Protein AF-A0A1C5HS13-F1 (afdb_monomer)

Sequence (72 aa):
MANAGPGTNGSQFFITVAPTPHLNNRHTIFGQVADEESAKVVDSIANTPTGPSDRPLQDVVIERVEIERVPA

Secondary structure (DSSP, 8-state):
---SSTT---S-----SS--GGGTTTS-------SHHHHHHHHHHHTS-B-GGG-BSS--------------

Organism: NCBI:txid47864

Mean predicted aligned error: 2.95 Å

InterPro domains:
  IPR002130 Cyclophilin-type peptidyl-prolyl cis-trans isomerase domain [PF00160] (1-66)
  IPR002130 Cyclophilin-type peptidyl-prolyl cis-trans isomerase domain [PS50072] (1-67)
  IPR029000 Cyclophilin-like domain superfamily [G3DSA:2.40.100.10] (1-71)
  IPR029000 Cyclophilin-like domain superfamily [SSF50891] (1-66)
  IPR044666 Cyclophilin-type peptidyl-prolyl cis-trans isomerase, cyclophilin A-like [PTHR45625] (1-67)

Solvent-accessible surface area (backbone atoms only — not comparable to full-atom values): 5147 Å² total; per-residue (Å²): 63,43,60,90,53,92,93,46,71,69,89,51,67,78,81,81,92,62,95,60,76,91,44,63,97,74,40,62,81,88,79,75,79,89,47,71,70,56,43,52,52,52,53,53,61,75,69,50,65,57,48,81,92,74,38,56,73,61,89,85,76,88,88,79,87,85,86,82,86,75,82,132

Structure (mmCIF, N/CA/C/O backbone):
data_AF-A0A1C5HS13-F1
#
_entry.id   AF-A0A1C5HS13-F1
#
loop_
_atom_site.group_PDB
_atom_site.id
_atom_site.type_symbol
_atom_site.label_atom_id
_atom_site.label_alt_id
_atom_site.label_comp_id
_atom_site.label_asym_id
_atom_site.label_entity_id
_atom_site.label_seq_id
_atom_site.pdbx_PDB_ins_code
_atom_site.Cartn_x
_atom_site.Cartn_y
_atom_site.Cartn_z
_atom_site.occupancy
_atom_site.B_iso_or_equiv
_atom_site.auth_seq_id
_atom_site.auth_comp_id
_atom_site.auth_asym_id
_atom_site.auth_atom_id
_atom_site.pdbx_PDB_model_num
ATOM 1 N N . MET A 1 1 ? 7.484 -3.262 -3.530 1.00 97.31 1 MET A N 1
ATOM 2 C CA . MET A 1 1 ? 7.432 -4.567 -2.826 1.00 97.31 1 MET A CA 1
ATOM 3 C C . MET A 1 1 ? 7.998 -4.415 -1.427 1.00 97.31 1 MET A C 1
ATOM 5 O O . MET A 1 1 ? 9.116 -3.921 -1.307 1.00 97.31 1 MET A O 1
ATOM 9 N N . ALA A 1 2 ? 7.253 -4.800 -0.390 1.00 97.56 2 ALA A N 1
ATOM 10 C CA . ALA A 1 2 ? 7.782 -4.854 0.975 1.00 97.56 2 ALA A CA 1
ATOM 11 C C . ALA A 1 2 ? 8.698 -6.078 1.129 1.00 97.56 2 ALA A C 1
ATOM 13 O O . ALA A 1 2 ? 8.465 -7.118 0.512 1.00 97.56 2 ALA A O 1
ATOM 14 N N . ASN A 1 3 ? 9.769 -5.931 1.908 1.00 97.81 3 ASN A N 1
ATOM 15 C CA . ASN A 1 3 ? 10.760 -6.979 2.139 1.00 97.81 3 ASN A CA 1
ATOM 16 C C . ASN A 1 3 ? 11.529 -6.729 3.448 1.00 97.81 3 ASN A C 1
ATOM 18 O O . ASN A 1 3 ? 11.465 -5.635 4.009 1.00 97.81 3 ASN A O 1
ATOM 22 N N . ALA A 1 4 ? 12.270 -7.740 3.906 1.00 97.00 4 ALA A N 1
ATOM 23 C CA . ALA A 1 4 ? 13.168 -7.676 5.062 1.00 97.00 4 ALA A CA 1
ATOM 24 C C . ALA A 1 4 ? 14.650 -7.521 4.649 1.00 97.00 4 ALA A C 1
ATOM 26 O O . ALA A 1 4 ? 15.554 -7.780 5.442 1.00 97.00 4 ALA A O 1
ATOM 27 N N . GLY A 1 5 ? 14.913 -7.122 3.399 1.00 95.38 5 GLY A N 1
ATOM 28 C CA . GLY A 1 5 ? 16.247 -7.061 2.801 1.00 95.38 5 GLY A CA 1
ATOM 29 C C . GLY A 1 5 ? 16.327 -7.713 1.412 1.00 95.38 5 GLY A C 1
ATOM 30 O O . GLY A 1 5 ? 15.341 -8.285 0.928 1.00 95.38 5 GLY A O 1
ATOM 31 N N . PRO A 1 6 ? 17.496 -7.634 0.746 1.00 95.88 6 PRO A N 1
ATOM 32 C CA . PRO A 1 6 ? 17.684 -8.177 -0.599 1.00 95.88 6 PRO A CA 1
ATOM 33 C C . PRO A 1 6 ? 17.290 -9.657 -0.693 1.00 95.88 6 PRO A C 1
ATOM 35 O O . PRO A 1 6 ? 17.659 -10.457 0.159 1.00 95.88 6 PRO A O 1
ATOM 38 N N . GLY A 1 7 ? 16.533 -10.022 -1.730 1.00 94.75 7 GLY A N 1
ATOM 39 C CA . GLY A 1 7 ? 16.122 -11.411 -1.977 1.00 94.75 7 GLY A CA 1
ATOM 40 C C . GLY A 1 7 ? 14.970 -11.933 -1.108 1.00 94.75 7 GLY A C 1
ATOM 41 O O . GLY A 1 7 ? 14.651 -13.112 -1.201 1.00 94.75 7 GLY A O 1
ATOM 42 N N . THR A 1 8 ? 14.318 -11.087 -0.301 1.00 97.94 8 THR A N 1
ATOM 43 C CA . THR A 1 8 ? 13.222 -11.499 0.609 1.00 97.94 8 THR A CA 1
ATOM 44 C C . THR A 1 8 ? 11.838 -10.984 0.193 1.00 97.94 8 THR A C 1
ATOM 46 O O . THR A 1 8 ? 10.937 -10.851 1.018 1.00 97.94 8 THR A O 1
ATOM 49 N N . ASN A 1 9 ? 11.648 -10.661 -1.091 1.00 96.88 9 ASN A N 1
ATOM 50 C CA . ASN A 1 9 ? 10.334 -10.266 -1.601 1.00 96.88 9 ASN A CA 1
ATOM 51 C C . ASN A 1 9 ? 9.349 -11.446 -1.487 1.00 96.88 9 ASN A C 1
ATOM 53 O O . ASN A 1 9 ? 9.610 -12.525 -2.016 1.00 96.88 9 ASN A O 1
ATOM 57 N N . GLY A 1 10 ? 8.217 -11.219 -0.821 1.00 96.31 10 GLY A N 1
ATOM 58 C CA . GLY A 1 10 ? 7.076 -12.137 -0.773 1.00 96.31 10 GLY A CA 1
ATOM 59 C C . GLY A 1 10 ? 5.874 -11.565 -1.527 1.00 96.31 10 GLY A C 1
ATOM 60 O O . GLY A 1 10 ? 6.032 -10.910 -2.553 1.00 96.31 10 GLY A O 1
ATOM 61 N N . SER A 1 11 ? 4.669 -11.765 -0.991 1.00 97.31 11 SER A N 1
ATOM 62 C CA . SER A 1 11 ? 3.431 -11.182 -1.532 1.00 97.31 11 SER A CA 1
ATOM 63 C C . SER A 1 11 ? 3.098 -9.793 -0.974 1.00 97.31 11 SER A C 1
ATOM 65 O O . SER A 1 11 ? 2.186 -9.140 -1.472 1.00 97.31 11 SER A O 1
ATOM 67 N N . GLN A 1 12 ? 3.813 -9.326 0.055 1.00 98.25 12 GLN A N 1
ATOM 68 C CA . GLN A 1 12 ? 3.546 -8.028 0.669 1.00 98.25 12 GLN A CA 1
ATOM 69 C C . GLN A 1 12 ? 3.955 -6.881 -0.264 1.00 98.25 12 GLN A C 1
ATOM 71 O O . GLN A 1 12 ? 5.100 -6.779 -0.722 1.00 98.25 12 GLN A O 1
ATOM 76 N N . PHE A 1 13 ? 3.024 -5.967 -0.503 1.00 98.19 13 PHE A N 1
ATOM 77 C CA . PHE A 1 13 ? 3.247 -4.741 -1.259 1.00 98.19 13 PHE A CA 1
ATOM 78 C C . PHE A 1 13 ? 2.745 -3.528 -0.473 1.00 98.19 13 PHE A C 1
ATOM 80 O O . PHE A 1 13 ? 2.082 -3.663 0.551 1.00 98.19 13 PHE A O 1
ATOM 87 N N . PHE A 1 14 ? 3.112 -2.341 -0.944 1.00 98.19 14 PHE A N 1
ATOM 88 C CA . PHE A 1 14 ? 2.669 -1.062 -0.400 1.00 98.19 14 PHE A CA 1
ATOM 89 C C . PHE A 1 14 ? 2.500 -0.063 -1.545 1.00 98.19 14 PHE A C 1
ATOM 91 O O . PHE A 1 14 ? 3.123 -0.223 -2.599 1.00 98.19 14 PHE A O 1
ATOM 98 N N . ILE A 1 15 ? 1.682 0.962 -1.315 1.00 98.19 15 ILE A N 1
ATOM 99 C CA . ILE A 1 15 ? 1.476 2.094 -2.220 1.00 98.19 15 ILE A CA 1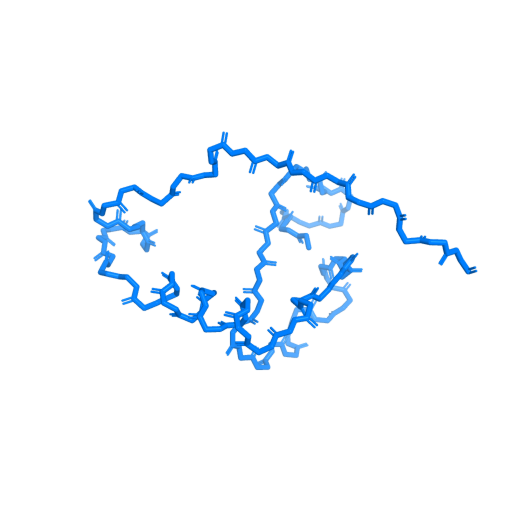
ATOM 100 C C . ILE A 1 15 ? 2.011 3.338 -1.509 1.00 98.19 15 ILE A C 1
ATOM 102 O O . ILE A 1 15 ? 1.727 3.555 -0.334 1.00 98.19 15 ILE A O 1
ATOM 106 N N . THR A 1 16 ? 2.833 4.132 -2.190 1.00 98.12 16 THR A N 1
ATOM 107 C CA . THR A 1 16 ? 3.365 5.384 -1.638 1.00 98.12 16 THR A CA 1
ATOM 108 C C . THR A 1 16 ? 2.336 6.502 -1.782 1.00 98.12 16 THR A C 1
ATOM 110 O O . THR A 1 16 ? 1.875 6.744 -2.894 1.00 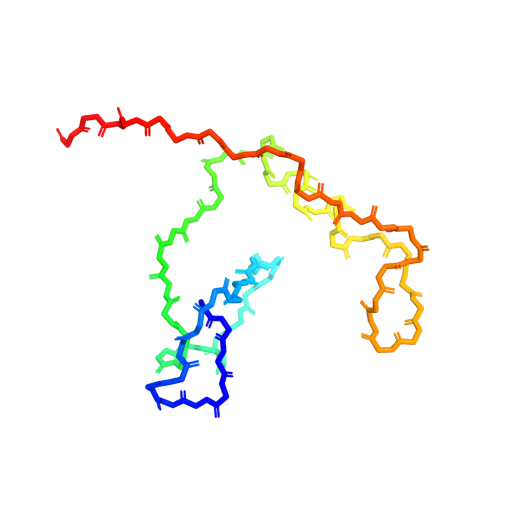98.12 16 THR A O 1
ATOM 113 N N . VAL A 1 17 ? 2.043 7.224 -0.698 1.00 97.50 17 VAL A N 1
ATOM 114 C CA . VAL A 1 17 ? 1.157 8.414 -0.695 1.00 97.50 17 VAL A CA 1
ATOM 115 C C . VAL A 1 17 ? 1.921 9.743 -0.602 1.00 97.50 17 VAL A C 1
ATOM 117 O O . VAL A 1 17 ? 1.340 10.819 -0.580 1.00 97.50 17 VAL A O 1
ATOM 120 N N . ALA A 1 18 ? 3.252 9.677 -0.546 1.00 96.75 18 ALA A N 1
ATOM 121 C CA . ALA A 1 18 ? 4.155 10.823 -0.566 1.00 96.75 18 ALA A CA 1
ATOM 122 C C . ALA A 1 18 ? 5.518 10.398 -1.147 1.00 96.75 18 ALA A C 1
ATOM 124 O O . ALA A 1 18 ? 5.811 9.199 -1.189 1.00 96.75 18 ALA A O 1
ATOM 125 N N . PRO A 1 19 ? 6.384 11.337 -1.574 1.00 97.56 19 PRO A N 1
ATOM 126 C CA . PRO A 1 19 ? 7.735 11.004 -2.020 1.00 97.56 19 PRO A CA 1
ATOM 127 C C . PRO A 1 19 ? 8.566 10.316 -0.922 1.00 97.56 19 PRO A C 1
ATOM 129 O O . PRO A 1 19 ? 8.816 10.889 0.138 1.00 97.56 19 PRO A O 1
ATOM 132 N N . THR A 1 20 ? 9.059 9.104 -1.193 1.00 97.69 20 THR A N 1
ATOM 133 C CA . THR A 1 20 ? 9.864 8.298 -0.251 1.00 97.69 20 THR A CA 1
ATOM 134 C C . THR A 1 20 ? 11.251 7.949 -0.820 1.00 97.69 20 THR A C 1
ATOM 136 O O . THR A 1 20 ? 11.547 6.775 -1.058 1.00 97.69 20 THR A O 1
ATOM 139 N N . PRO A 1 21 ? 12.147 8.931 -1.047 1.00 97.62 21 PRO A N 1
ATOM 140 C CA . PRO A 1 21 ? 13.421 8.706 -1.746 1.00 97.62 21 PRO A CA 1
ATOM 141 C C . PRO A 1 21 ? 14.366 7.719 -1.040 1.00 97.62 21 PRO A C 1
ATOM 143 O O . PRO A 1 21 ? 15.198 7.086 -1.682 1.00 97.62 21 PRO A O 1
ATOM 146 N N . HIS A 1 22 ? 14.221 7.537 0.273 1.00 97.38 22 HIS A N 1
ATOM 147 C CA . HIS A 1 22 ? 15.011 6.588 1.064 1.00 97.38 22 HIS A CA 1
ATOM 148 C C . HIS A 1 22 ? 14.685 5.106 0.773 1.00 97.38 22 HIS A C 1
ATOM 150 O O . HIS A 1 22 ? 15.430 4.223 1.202 1.00 97.38 22 HIS A O 1
ATOM 156 N N . LEU A 1 23 ? 13.592 4.822 0.051 1.00 97.69 23 LEU A N 1
ATOM 157 C CA . LEU A 1 23 ? 13.203 3.472 -0.385 1.00 97.69 23 LEU A CA 1
ATOM 158 C C . LEU A 1 23 ? 13.780 3.094 -1.761 1.00 97.69 23 LEU A C 1
ATOM 160 O O . LEU A 1 23 ? 13.717 1.924 -2.156 1.00 97.69 23 LEU A O 1
ATOM 164 N N . ASN A 1 24 ? 14.362 4.060 -2.481 1.00 96.69 24 ASN A N 1
ATOM 165 C CA . ASN A 1 24 ? 14.931 3.850 -3.811 1.00 96.69 24 ASN A CA 1
ATOM 166 C C . ASN A 1 24 ? 16.018 2.769 -3.779 1.00 96.69 24 ASN A C 1
ATOM 168 O O . ASN A 1 24 ? 16.833 2.716 -2.859 1.00 96.69 24 ASN A O 1
ATOM 172 N N . ASN A 1 25 ? 16.031 1.902 -4.796 1.00 96.00 25 ASN A N 1
ATOM 173 C CA . ASN A 1 25 ? 16.946 0.757 -4.925 1.00 96.00 25 ASN A CA 1
ATOM 174 C C . ASN A 1 25 ? 16.862 -0.291 -3.792 1.00 96.00 25 ASN A C 1
ATOM 176 O O . ASN A 1 25 ? 17.678 -1.209 -3.754 1.00 96.00 25 ASN A O 1
ATOM 180 N N . ARG A 1 26 ? 15.880 -0.192 -2.883 1.00 96.94 26 ARG A N 1
ATOM 181 C CA . ARG A 1 26 ? 15.649 -1.163 -1.792 1.00 96.94 26 ARG A CA 1
ATOM 182 C C . ARG A 1 26 ? 14.360 -1.962 -1.967 1.00 96.94 26 ARG A C 1
ATOM 184 O O . ARG A 1 26 ? 14.278 -3.115 -1.547 1.00 96.94 26 ARG A O 1
ATOM 191 N N . HIS A 1 27 ? 13.366 -1.360 -2.612 1.00 98.12 27 HIS A N 1
ATOM 192 C CA . HIS A 1 27 ? 12.060 -1.960 -2.851 1.00 98.12 27 HIS A CA 1
ATOM 193 C C . HIS A 1 27 ? 11.737 -1.923 -4.341 1.00 98.12 27 HIS A C 1
ATOM 195 O O . HIS A 1 27 ? 11.728 -0.859 -4.954 1.00 98.12 27 HIS A O 1
ATOM 201 N N . THR A 1 28 ? 11.456 -3.085 -4.931 1.00 97.38 28 THR A N 1
ATOM 202 C CA . THR A 1 28 ? 11.077 -3.178 -6.345 1.00 97.38 28 THR A CA 1
ATOM 203 C C . THR A 1 28 ? 9.769 -2.427 -6.591 1.00 97.38 28 THR A C 1
ATOM 205 O O . THR A 1 28 ? 8.756 -2.724 -5.946 1.00 97.38 28 THR A O 1
ATOM 208 N N . ILE A 1 29 ? 9.797 -1.480 -7.528 1.00 97.81 29 ILE A N 1
ATOM 209 C CA . ILE A 1 29 ? 8.617 -0.802 -8.074 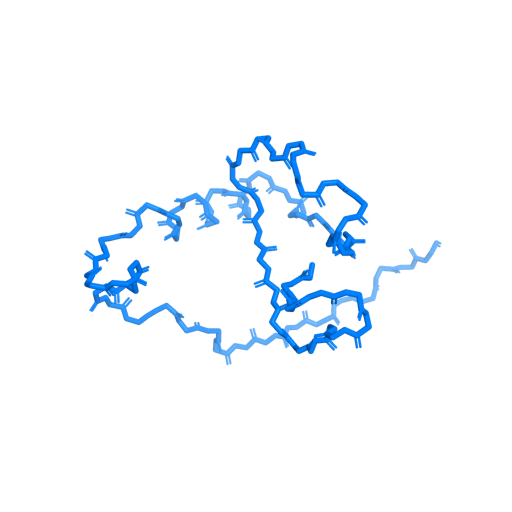1.00 97.81 29 ILE A CA 1
ATOM 210 C C . ILE A 1 29 ? 8.108 -1.657 -9.237 1.00 97.81 29 ILE A C 1
ATOM 212 O O . ILE A 1 29 ? 8.885 -1.989 -10.128 1.00 97.81 29 ILE A O 1
ATOM 216 N N . PHE A 1 30 ? 6.833 -2.052 -9.204 1.00 96.25 30 PHE A N 1
ATOM 217 C CA . PHE A 1 30 ? 6.230 -2.935 -10.217 1.00 96.25 30 PHE A CA 1
ATOM 218 C C . PHE A 1 30 ? 4.970 -2.350 -10.872 1.00 96.25 30 PHE A C 1
ATOM 220 O O . PHE A 1 30 ? 4.373 -2.992 -11.729 1.00 96.25 30 PHE A O 1
ATOM 227 N N . GLY A 1 31 ? 4.559 -1.147 -10.474 1.00 96.12 31 GLY A N 1
ATOM 228 C CA . GLY A 1 31 ? 3.370 -0.488 -10.995 1.00 96.12 31 GLY A CA 1
ATOM 229 C C . GLY A 1 31 ? 3.139 0.864 -10.333 1.00 96.12 31 GLY A C 1
ATOM 230 O O . GLY A 1 31 ? 3.886 1.269 -9.439 1.00 96.12 31 GLY A O 1
ATOM 231 N N . GLN A 1 32 ? 2.086 1.535 -10.782 1.00 96.81 32 GLN A N 1
ATOM 232 C CA . GLN A 1 32 ? 1.586 2.793 -10.238 1.00 96.81 32 GLN A CA 1
ATOM 233 C C . GLN A 1 32 ? 0.057 2.744 -10.186 1.00 96.81 32 GLN A C 1
ATOM 235 O O . GLN A 1 32 ? -0.562 1.957 -10.903 1.00 96.81 32 GLN A O 1
ATOM 240 N N . VAL A 1 33 ? -0.546 3.586 -9.348 1.00 97.38 33 VAL A N 1
ATOM 241 C CA . VAL A 1 33 ? -2.000 3.794 -9.352 1.00 97.38 33 VAL A CA 1
ATOM 242 C C . VAL A 1 33 ? -2.405 4.376 -10.712 1.00 97.38 33 VAL A C 1
ATOM 244 O O . VAL A 1 33 ? -1.701 5.237 -11.239 1.00 97.38 33 VAL A O 1
ATOM 247 N N . ALA A 1 34 ? -3.484 3.858 -11.303 1.00 93.81 34 ALA A N 1
ATOM 248 C CA . ALA A 1 34 ? -3.810 4.091 -12.711 1.00 93.81 34 ALA A CA 1
ATOM 249 C C . ALA A 1 34 ? -4.274 5.527 -13.006 1.00 93.81 34 ALA A C 1
ATOM 251 O O . ALA A 1 34 ? -3.819 6.132 -13.976 1.00 93.81 34 ALA A O 1
ATOM 252 N N . ASP A 1 35 ? -5.153 6.070 -12.165 1.00 95.50 35 ASP A N 1
ATOM 253 C CA . ASP A 1 35 ? -5.834 7.346 -12.384 1.00 95.50 35 ASP A CA 1
ATOM 254 C C . ASP A 1 35 ? -6.131 8.086 -11.066 1.00 95.50 35 ASP A C 1
ATOM 256 O O . ASP A 1 35 ? -5.893 7.587 -9.963 1.00 95.50 35 ASP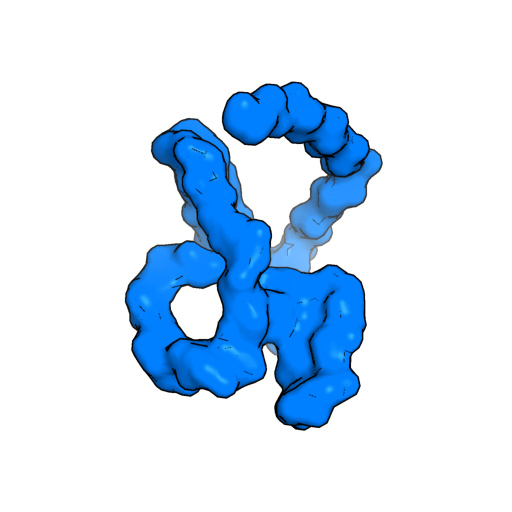 A O 1
ATOM 260 N N . GLU A 1 36 ? -6.624 9.321 -11.188 1.00 97.31 36 GLU A N 1
ATOM 261 C CA . GLU A 1 36 ? -6.915 10.203 -10.052 1.00 97.31 36 GLU A CA 1
ATOM 262 C C . GLU A 1 36 ? -8.066 9.683 -9.176 1.00 97.31 36 GLU A C 1
ATOM 264 O O . GLU A 1 36 ? -8.072 9.897 -7.964 1.00 97.31 36 GLU A O 1
ATOM 269 N N . GLU A 1 37 ? -9.042 8.990 -9.764 1.00 97.69 37 GLU A N 1
ATOM 270 C CA . GLU A 1 37 ? -10.148 8.393 -9.010 1.00 97.69 37 GLU A CA 1
ATOM 271 C C . GLU A 1 37 ? -9.631 7.272 -8.102 1.00 97.69 37 GLU A C 1
ATOM 273 O O . GLU A 1 37 ? -9.887 7.272 -6.896 1.00 97.69 37 GLU A O 1
ATOM 278 N N . SER A 1 38 ? -8.796 6.392 -8.649 1.00 97.50 38 SER A N 1
ATOM 279 C CA . SER A 1 38 ? -8.103 5.345 -7.903 1.00 97.50 38 SER A CA 1
ATOM 280 C C . SER A 1 38 ? -7.165 5.925 -6.840 1.00 97.50 38 SER A C 1
ATOM 282 O O . SER A 1 38 ? -7.066 5.382 -5.738 1.00 97.50 38 SER A O 1
ATOM 284 N N . ALA A 1 39 ? -6.499 7.050 -7.125 1.00 97.69 39 ALA A N 1
ATOM 285 C CA . ALA A 1 39 ? -5.649 7.736 -6.152 1.00 97.69 39 ALA A CA 1
ATOM 286 C C . ALA A 1 39 ? -6.454 8.251 -4.947 1.00 97.69 39 ALA A C 1
ATOM 288 O O . ALA A 1 39 ? -6.035 8.045 -3.811 1.00 97.69 39 ALA A O 1
ATOM 289 N N . LYS A 1 40 ? -7.654 8.809 -5.165 1.00 98.25 40 LYS A N 1
ATOM 290 C CA . LYS A 1 40 ? -8.553 9.237 -4.074 1.00 98.25 40 LYS A CA 1
ATOM 291 C C . LYS A 1 40 ? -8.964 8.076 -3.168 1.00 98.25 40 LYS A C 1
ATOM 293 O O . LYS A 1 40 ? -9.088 8.263 -1.958 1.00 98.25 40 LYS A O 1
ATOM 298 N N . VAL A 1 41 ? -9.151 6.876 -3.722 1.00 98.00 41 VAL A N 1
ATOM 299 C CA . VAL A 1 41 ? -9.425 5.668 -2.924 1.00 98.00 41 VAL A CA 1
ATOM 300 C C . VAL A 1 41 ? -8.218 5.307 -2.056 1.00 98.00 41 VAL A C 1
ATOM 302 O O . VAL A 1 41 ? -8.379 5.060 -0.860 1.00 98.00 41 VAL A O 1
ATOM 305 N N . VAL A 1 42 ? -7.006 5.328 -2.620 1.00 98.25 42 VAL A N 1
ATOM 306 C CA . VAL A 1 42 ? -5.764 5.098 -1.861 1.00 98.25 42 VAL A CA 1
ATOM 307 C C . VAL A 1 42 ? -5.607 6.126 -0.738 1.00 98.25 42 VAL A C 1
ATOM 309 O O . VAL A 1 42 ? -5.329 5.738 0.397 1.00 98.25 42 VAL A O 1
ATOM 312 N N . ASP A 1 43 ? -5.848 7.407 -1.020 1.00 98.06 43 ASP A N 1
ATOM 313 C CA . ASP A 1 43 ? -5.789 8.477 -0.020 1.00 98.06 43 ASP A CA 1
ATOM 314 C C . ASP A 1 43 ? -6.829 8.270 1.086 1.00 98.06 43 ASP A C 1
ATOM 316 O O . ASP A 1 43 ? -6.528 8.442 2.268 1.00 98.06 43 ASP A O 1
ATOM 320 N N . SER A 1 44 ? -8.046 7.846 0.737 1.00 98.00 44 SER A N 1
ATOM 321 C CA . SER A 1 44 ? -9.075 7.523 1.727 1.00 98.00 44 SER A CA 1
ATOM 322 C C . SER A 1 44 ? -8.640 6.378 2.644 1.00 98.00 44 SER A C 1
ATOM 324 O O . SER A 1 44 ? -8.857 6.462 3.852 1.00 98.00 44 SER A O 1
ATOM 326 N N . ILE A 1 45 ? -8.025 5.322 2.100 1.00 98.12 45 ILE A N 1
ATOM 327 C CA . ILE A 1 45 ? -7.512 4.187 2.885 1.00 98.12 45 ILE A CA 1
ATOM 328 C C . ILE A 1 45 ? -6.376 4.646 3.811 1.00 98.12 45 ILE A C 1
ATOM 330 O O . ILE A 1 45 ? -6.369 4.302 4.995 1.00 98.12 45 ILE A O 1
ATOM 334 N N . ALA A 1 46 ? -5.446 5.453 3.294 1.00 97.75 46 ALA A N 1
ATOM 335 C CA . ALA A 1 46 ? -4.293 5.954 4.041 1.00 97.75 46 ALA A CA 1
ATOM 336 C C . ALA A 1 46 ? -4.671 6.861 5.225 1.00 97.75 46 ALA A C 1
ATOM 338 O O . ALA A 1 46 ? -3.910 6.956 6.183 1.00 97.75 46 ALA A O 1
ATOM 339 N N . ASN A 1 47 ? -5.845 7.498 5.177 1.00 97.44 47 ASN A N 1
ATOM 340 C CA . ASN A 1 47 ? -6.362 8.367 6.239 1.00 97.44 47 ASN A CA 1
ATOM 341 C C . ASN A 1 47 ? -7.373 7.670 7.172 1.00 97.44 47 ASN A C 1
ATOM 343 O O . ASN A 1 47 ? -8.035 8.338 7.972 1.00 97.44 47 ASN A O 1
ATOM 347 N N . THR A 1 48 ? -7.530 6.344 7.086 1.00 98.06 48 THR A N 1
ATOM 348 C CA . THR A 1 48 ? -8.409 5.610 8.010 1.00 98.06 48 THR A CA 1
ATOM 349 C C . THR A 1 48 ? -7.894 5.687 9.455 1.00 98.06 48 THR A C 1
ATOM 351 O O . THR A 1 48 ? -6.683 5.682 9.679 1.00 98.06 48 THR A O 1
ATOM 354 N N . PRO A 1 49 ? -8.779 5.742 10.470 1.00 98.44 49 PRO A N 1
ATOM 355 C CA . PRO A 1 49 ? -8.356 5.692 11.865 1.00 98.44 49 PRO A CA 1
ATOM 356 C C . PRO A 1 49 ? -7.579 4.409 12.173 1.00 98.44 49 PRO A C 1
ATOM 358 O O . PRO A 1 49 ? -8.067 3.306 11.909 1.00 98.44 49 PRO A O 1
ATOM 361 N N . THR A 1 50 ? -6.401 4.548 12.778 1.00 98.44 50 THR A N 1
ATOM 362 C CA . THR A 1 50 ? -5.529 3.432 13.155 1.00 98.44 50 THR A CA 1
ATOM 363 C C . THR A 1 50 ? -5.461 3.239 14.670 1.00 98.44 50 THR A C 1
ATOM 365 O O . THR A 1 50 ? -5.667 4.160 15.462 1.00 98.44 50 THR A O 1
ATOM 368 N N . GLY A 1 51 ? -5.213 1.998 15.076 1.00 97.75 51 GLY A N 1
ATOM 369 C CA . GLY A 1 51 ? -4.916 1.596 16.445 1.00 97.75 51 GLY A CA 1
ATOM 370 C C . GLY A 1 51 ? -3.424 1.296 16.642 1.00 97.75 51 GLY A C 1
ATOM 371 O O . GLY A 1 51 ? -2.578 1.794 15.898 1.00 97.75 51 GLY A O 1
ATOM 372 N N . PRO A 1 52 ? -3.073 0.465 17.640 1.00 97.88 52 PRO A N 1
ATOM 373 C CA . PRO A 1 52 ? -1.692 0.054 17.879 1.00 97.88 52 PRO A CA 1
ATOM 374 C C . PRO A 1 52 ? -1.035 -0.571 16.639 1.00 97.88 52 PRO A C 1
ATOM 376 O O . PRO A 1 52 ? -1.679 -1.304 15.887 1.00 97.88 52 PRO A O 1
ATOM 379 N N . SER A 1 53 ? 0.264 -0.310 16.461 1.00 96.50 53 SER A N 1
ATOM 380 C CA . SER A 1 53 ? 1.063 -0.805 15.325 1.00 96.50 53 SER A CA 1
ATOM 381 C C . SER A 1 53 ? 0.547 -0.362 13.949 1.00 96.50 53 SER A C 1
ATOM 383 O O . SER A 1 53 ? 0.705 -1.095 12.975 1.00 96.50 53 SER A O 1
ATOM 385 N N . ASP A 1 54 ? -0.082 0.814 13.883 1.00 96.94 54 ASP A N 1
ATOM 386 C CA . ASP A 1 54 ? -0.609 1.432 12.659 1.00 96.94 54 ASP A CA 1
ATOM 387 C C . ASP A 1 54 ? -1.645 0.572 11.910 1.00 96.94 54 ASP A C 1
ATOM 389 O O . ASP A 1 54 ? -1.893 0.763 10.719 1.00 96.94 54 ASP A O 1
ATOM 393 N N . ARG A 1 55 ? -2.293 -0.379 12.599 1.00 97.62 55 ARG A N 1
ATOM 394 C CA . ARG A 1 55 ? -3.363 -1.195 12.011 1.00 97.62 55 ARG A CA 1
ATOM 395 C C . ARG A 1 55 ? -4.678 -0.399 11.970 1.00 97.62 55 ARG A C 1
ATOM 397 O O . ARG A 1 55 ? -5.051 0.149 13.007 1.00 97.62 55 ARG A O 1
ATOM 404 N N . PRO A 1 56 ? -5.427 -0.377 10.850 1.00 98.25 56 PRO A N 1
ATOM 405 C CA . PRO A 1 56 ? -6.764 0.217 10.803 1.00 98.25 56 PRO A CA 1
ATOM 406 C C . PRO A 1 56 ? -7.702 -0.332 11.890 1.00 98.25 56 PRO A C 1
ATOM 408 O O . PRO A 1 56 ? -7.697 -1.532 12.170 1.00 98.25 56 PRO A O 1
ATOM 411 N N . LEU A 1 57 ? -8.518 0.538 12.496 1.00 98.19 57 LEU A N 1
ATOM 412 C CA . LEU A 1 57 ? -9.526 0.145 13.495 1.00 98.19 57 LEU A CA 1
ATOM 413 C C . LEU A 1 57 ? -10.670 -0.674 12.883 1.00 98.19 57 LEU A C 1
ATOM 415 O O . LEU A 1 57 ? -11.281 -1.491 13.567 1.00 98.19 57 LEU A O 1
ATOM 419 N N . GLN A 1 58 ? -10.968 -0.423 11.610 1.00 97.44 58 GLN A N 1
ATOM 420 C CA . GLN A 1 58 ? -11.917 -1.183 10.804 1.00 97.44 58 GLN A CA 1
ATOM 421 C C . GLN A 1 58 ? -11.134 -1.859 9.682 1.00 97.44 58 GLN A C 1
ATOM 423 O O . GLN A 1 58 ? -10.318 -1.208 9.029 1.00 97.44 58 GLN A O 1
ATOM 428 N N . ASP A 1 59 ? -11.355 -3.157 9.480 1.00 97.00 59 ASP A N 1
ATOM 429 C CA . ASP A 1 59 ? -10.607 -3.919 8.484 1.00 97.00 59 ASP A CA 1
ATOM 430 C C . ASP A 1 59 ? -10.891 -3.392 7.065 1.00 97.00 59 ASP A C 1
ATOM 432 O O . ASP A 1 59 ? -12.038 -3.300 6.631 1.00 97.00 59 ASP A O 1
ATOM 436 N N . VAL A 1 60 ? -9.822 -3.081 6.328 1.00 97.31 60 VAL A N 1
ATOM 437 C CA . VAL A 1 60 ? -9.863 -2.760 4.895 1.00 97.31 60 VAL A CA 1
ATOM 438 C C . VAL A 1 60 ? -9.453 -4.020 4.138 1.00 97.31 60 VAL A C 1
ATOM 440 O O . VAL A 1 60 ? -8.291 -4.426 4.183 1.00 97.31 60 VAL A O 1
ATOM 443 N N . VAL A 1 61 ? -10.415 -4.676 3.487 1.00 97.75 61 VAL A 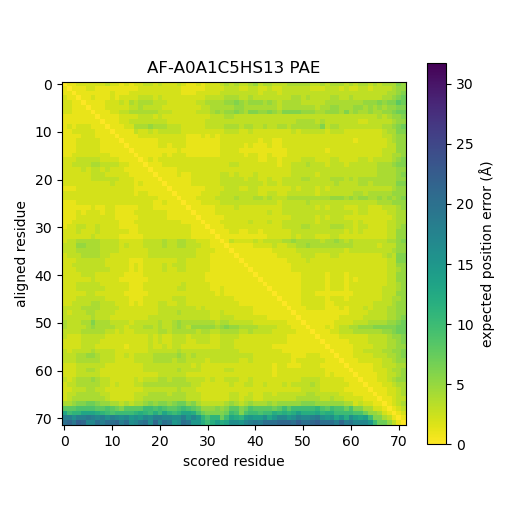N 1
ATOM 444 C CA . VAL A 1 61 ? -10.242 -6.016 2.906 1.00 97.75 61 VAL A CA 1
ATOM 445 C C . VAL A 1 61 ? -10.253 -5.951 1.381 1.00 97.75 61 VAL A C 1
ATOM 447 O O . VAL A 1 61 ? -11.127 -5.332 0.781 1.00 97.75 61 VAL A O 1
ATOM 450 N N . ILE A 1 62 ? -9.296 -6.628 0.740 1.00 97.19 62 ILE A N 1
ATOM 451 C CA . ILE A 1 62 ? -9.344 -6.884 -0.704 1.00 97.19 62 ILE A CA 1
ATOM 452 C C . ILE A 1 62 ? -10.318 -8.042 -0.936 1.00 97.19 62 ILE A C 1
ATOM 454 O O . ILE A 1 62 ? -9.986 -9.194 -0.665 1.00 97.19 62 ILE A O 1
ATOM 458 N N . GLU A 1 63 ? -11.519 -7.744 -1.426 1.00 98.00 63 GLU A N 1
ATOM 459 C CA . GLU A 1 63 ? -12.558 -8.759 -1.660 1.00 98.00 63 GLU A CA 1
ATOM 460 C C . GLU A 1 63 ? -12.367 -9.520 -2.980 1.00 98.00 63 GLU A C 1
ATOM 462 O O . GLU A 1 63 ? -12.682 -10.706 -3.082 1.00 98.00 63 GLU A O 1
ATOM 467 N N . ARG A 1 64 ? -11.845 -8.841 -4.006 1.00 98.00 64 ARG A N 1
ATOM 468 C CA . ARG A 1 64 ? -11.654 -9.384 -5.355 1.00 98.00 64 ARG A CA 1
ATOM 469 C C . ARG A 1 64 ? -10.494 -8.683 -6.052 1.00 98.00 64 ARG A C 1
ATOM 471 O O . ARG A 1 64 ? -10.262 -7.497 -5.846 1.00 98.00 64 ARG A O 1
ATOM 478 N N . VAL A 1 65 ? -9.808 -9.424 -6.921 1.00 97.31 65 VAL A N 1
ATOM 479 C CA . VAL A 1 65 ? -8.824 -8.886 -7.865 1.00 97.31 65 VAL A CA 1
ATOM 480 C C . VAL A 1 65 ? -9.257 -9.265 -9.275 1.00 97.31 65 VAL A C 1
ATOM 482 O O . VAL A 1 65 ? -9.525 -10.435 -9.548 1.00 97.31 65 VAL A O 1
ATOM 485 N N . GLU A 1 66 ? -9.322 -8.279 -10.163 1.00 96.44 66 GLU A N 1
ATOM 486 C CA . GLU A 1 66 ? -9.574 -8.465 -11.589 1.00 96.44 66 GLU A CA 1
ATOM 487 C C . GLU A 1 66 ? -8.358 -7.987 -12.379 1.00 96.44 66 GLU A C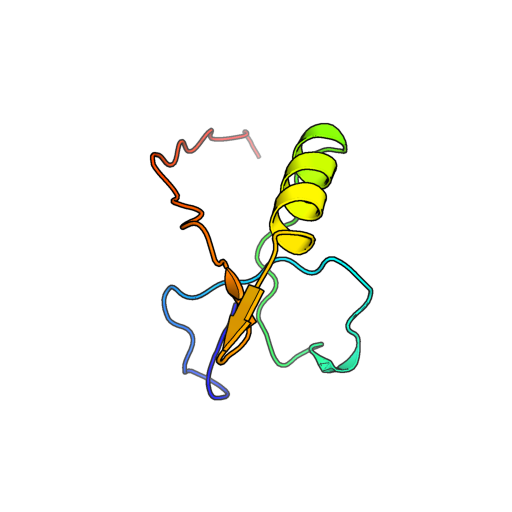 1
ATOM 489 O O . GLU A 1 66 ? -7.767 -6.959 -12.057 1.00 96.44 66 GLU A O 1
ATOM 494 N N . ILE A 1 67 ? -7.945 -8.776 -13.371 1.00 95.56 67 ILE A N 1
ATOM 495 C CA . ILE A 1 67 ? -6.754 -8.500 -14.173 1.00 95.56 67 ILE A CA 1
ATOM 496 C C . ILE A 1 67 ? -7.206 -8.276 -15.608 1.00 95.56 67 ILE A C 1
ATOM 498 O O . ILE A 1 67 ? -7.543 -9.228 -16.315 1.00 95.56 67 ILE A O 1
ATOM 502 N N . GLU A 1 68 ? -7.170 -7.021 -16.041 1.00 93.12 68 GLU A N 1
ATOM 503 C CA . GLU A 1 68 ? -7.360 -6.658 -17.438 1.00 93.12 68 GLU A CA 1
ATOM 504 C C . GLU A 1 68 ? -6.014 -6.690 -18.167 1.00 93.12 68 GLU A C 1
ATOM 506 O O . GLU A 1 68 ? -5.024 -6.095 -17.736 1.00 93.12 68 GLU A O 1
ATOM 511 N N . ARG A 1 69 ? -5.958 -7.415 -19.286 1.00 91.94 69 ARG A N 1
ATOM 512 C CA . ARG A 1 69 ? -4.783 -7.389 -20.156 1.00 91.94 69 ARG A CA 1
ATOM 513 C C . ARG A 1 69 ? -4.879 -6.187 -21.078 1.00 91.94 69 ARG A C 1
ATOM 515 O O . ARG A 1 69 ? -5.623 -6.224 -22.053 1.00 91.94 69 ARG A O 1
ATOM 522 N N . VAL A 1 70 ? -4.063 -5.178 -20.810 1.00 84.00 70 VAL A N 1
ATOM 523 C CA . VAL A 1 70 ? -3.823 -4.101 -2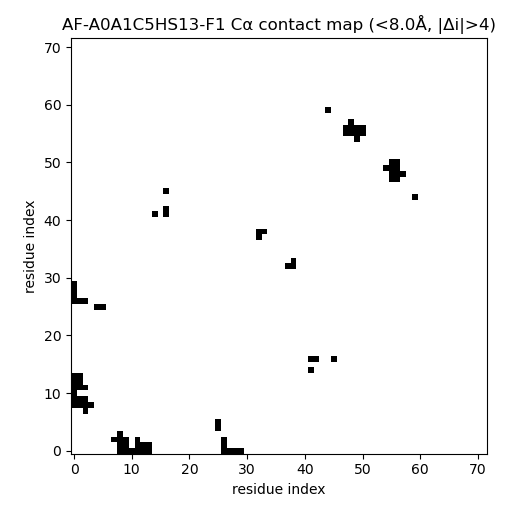1.768 1.00 84.00 70 VAL A CA 1
ATOM 524 C C . VAL A 1 70 ? -2.855 -4.627 -22.840 1.00 84.00 70 VAL A C 1
ATOM 526 O O . VAL A 1 70 ? -1.812 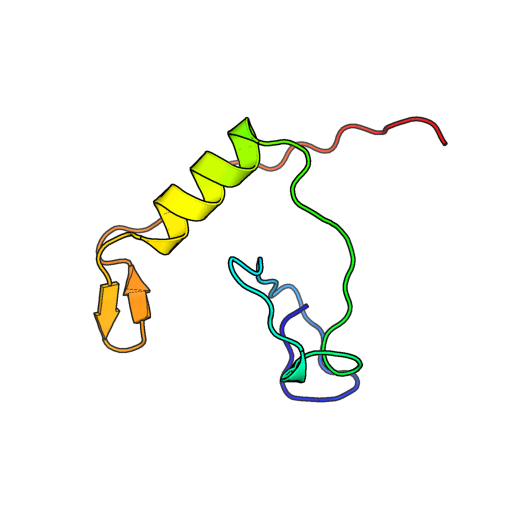-5.184 -22.479 1.00 84.00 70 VAL A O 1
ATOM 529 N N . PRO A 1 71 ? -3.189 -4.534 -24.141 1.00 80.69 71 PRO A N 1
ATOM 530 C CA . PRO A 1 71 ? 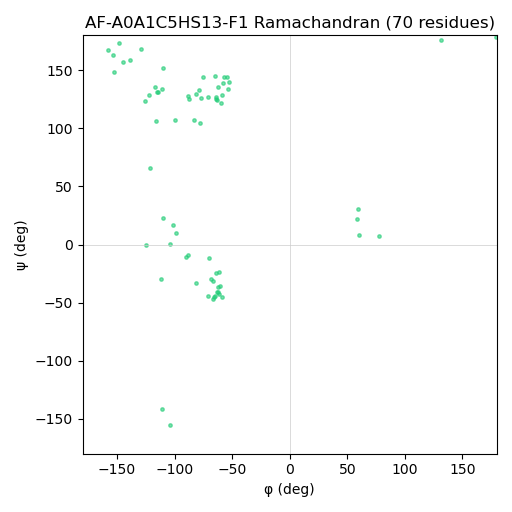-2.258 -4.875 -25.213 1.00 80.69 71 PRO A CA 1
ATOM 531 C C . PRO A 1 71 ? -0.976 -4.044 -25.100 1.00 80.69 71 PRO A C 1
ATOM 533 O O . PRO A 1 71 ? -1.030 -2.882 -24.701 1.00 80.69 71 PRO A O 1
ATOM 536 N N . ALA A 1 72 ? 0.157 -4.661 -25.439 1.00 70.62 72 ALA A N 1
ATOM 537 C CA . ALA A 1 72 ? 1.447 -3.978 -25.517 1.00 70.62 72 ALA A CA 1
ATOM 538 C C . ALA A 1 72 ? 1.489 -2.958 -26.662 1.00 70.62 72 ALA A C 1
ATOM 540 O O . ALA A 1 72 ? 0.836 -3.217 -27.702 1.00 70.62 72 ALA A O 1
#

Radius of gyration: 14.37 Å; Cα contacts (8 Å, |Δi|>4): 42; chains: 1; bounding box: 30×23×43 Å

pLDDT: mean 96.4, std 4.1, range [70.62, 98.44]

Foldseek 3Di:
DDAPFPPGDDPDDDADPDDDVVCPPTDDDDDHQDDPVSNVVVVVVQPADADPPRHHPDDDDDPDDDDDDDDD